Protein AF-A0A9D8X5A9-F1 (afdb_monomer_lite)

Structure (mmCIF, N/CA/C/O backbone):
data_AF-A0A9D8X5A9-F1
#
_entry.id   AF-A0A9D8X5A9-F1
#
loop_
_atom_site.grou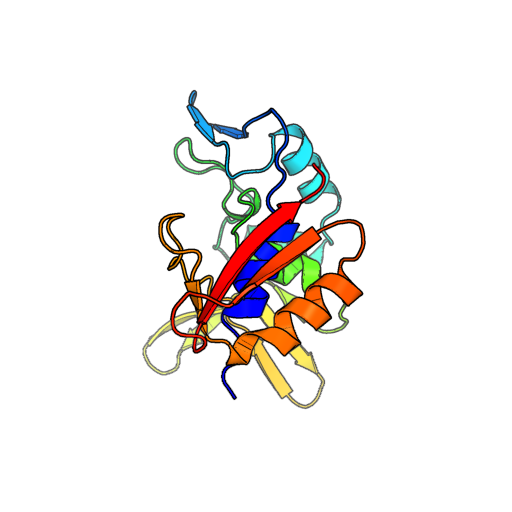p_PDB
_atom_site.id
_atom_site.type_symbol
_atom_site.label_atom_id
_atom_site.label_alt_id
_atom_site.label_comp_id
_atom_site.label_asym_id
_atom_site.label_entity_id
_atom_site.label_seq_id
_atom_site.pdbx_PDB_ins_code
_atom_site.Cartn_x
_atom_site.Cartn_y
_atom_site.Cartn_z
_atom_site.occupancy
_atom_site.B_iso_or_equiv
_atom_site.auth_seq_id
_atom_site.auth_comp_id
_atom_site.auth_asym_id
_atom_site.auth_atom_id
_atom_site.pdbx_PDB_model_num
ATOM 1 N N . MET A 1 1 ? -20.827 -2.571 -9.383 1.00 29.58 1 MET A N 1
ATOM 2 C CA . MET A 1 1 ? -20.408 -3.475 -8.294 1.00 29.58 1 MET A CA 1
ATOM 3 C C . MET A 1 1 ? -19.397 -2.694 -7.465 1.00 29.58 1 MET A C 1
ATOM 5 O O . MET A 1 1 ? -18.308 -2.435 -7.951 1.00 29.58 1 MET A O 1
ATOM 9 N N . THR A 1 2 ? -19.810 -2.175 -6.309 1.00 35.47 2 THR A N 1
ATOM 10 C CA . THR A 1 2 ? -19.051 -1.194 -5.508 1.00 35.47 2 THR A CA 1
ATOM 11 C C . THR A 1 2 ? -18.601 -1.890 -4.227 1.00 35.47 2 THR A C 1
ATOM 13 O O . THR A 1 2 ? -19.217 -1.742 -3.183 1.00 35.47 2 THR A O 1
ATOM 16 N N . LEU A 1 3 ? -17.600 -2.760 -4.372 1.00 33.41 3 LEU A N 1
ATOM 17 C CA . LEU A 1 3 ? -17.048 -3.629 -3.321 1.00 33.41 3 LEU A CA 1
ATOM 18 C C . LEU A 1 3 ? -15.695 -3.110 -2.790 1.00 33.41 3 LEU A C 1
ATOM 20 O O . LEU A 1 3 ? -15.040 -3.780 -2.001 1.00 33.41 3 LEU A O 1
ATOM 24 N N . SER A 1 4 ? -15.234 -1.950 -3.276 1.00 48.38 4 SER A N 1
ATOM 25 C CA . SER A 1 4 ? -13.823 -1.559 -3.173 1.00 48.38 4 SER A CA 1
ATOM 26 C C . SER A 1 4 ? -13.482 -0.661 -1.982 1.00 48.38 4 SER A C 1
ATOM 28 O O . SER A 1 4 ? -12.301 -0.421 -1.762 1.00 48.38 4 SER A O 1
ATOM 30 N N . LYS A 1 5 ? -14.458 -0.122 -1.236 1.00 42.09 5 LYS A N 1
ATOM 31 C CA . LYS A 1 5 ? -14.184 0.877 -0.180 1.00 42.09 5 LYS A CA 1
ATOM 32 C C . LYS A 1 5 ? -14.097 0.268 1.218 1.00 42.09 5 LYS A C 1
ATOM 34 O O . LYS A 1 5 ? -13.472 0.839 2.101 1.00 42.09 5 LYS A O 1
ATOM 39 N N . GLU A 1 6 ? -14.727 -0.877 1.424 1.00 45.38 6 GLU A N 1
ATOM 40 C CA . GLU A 1 6 ? -14.932 -1.471 2.745 1.00 45.38 6 GLU A CA 1
ATOM 41 C C . GLU A 1 6 ? -13.946 -2.609 3.014 1.00 45.38 6 GLU A C 1
ATOM 43 O O . GLU A 1 6 ? -13.499 -2.776 4.145 1.00 45.38 6 GLU A O 1
ATOM 48 N N . LEU A 1 7 ? -13.512 -3.302 1.956 1.00 46.59 7 LEU A N 1
ATOM 49 C CA . LEU A 1 7 ? -12.347 -4.184 1.994 1.00 46.59 7 LEU A CA 1
ATOM 50 C C . LEU A 1 7 ? -11.059 -3.394 2.300 1.00 46.59 7 LEU A C 1
ATOM 52 O O . LEU A 1 7 ? -10.241 -3.848 3.088 1.00 46.59 7 LEU A O 1
ATOM 56 N N . ASP A 1 8 ? -10.919 -2.184 1.745 1.00 46.44 8 ASP A N 1
ATOM 57 C CA . ASP A 1 8 ? -9.789 -1.277 2.017 1.00 46.44 8 ASP A CA 1
ATOM 58 C C . ASP A 1 8 ? -9.725 -0.874 3.503 1.00 46.44 8 ASP A C 1
ATOM 60 O O . ASP A 1 8 ? -8.655 -0.859 4.106 1.00 46.44 8 ASP A O 1
ATOM 64 N N . LEU A 1 9 ? -10.878 -0.609 4.130 1.00 46.69 9 LEU A N 1
ATOM 65 C CA . LEU A 1 9 ? -10.954 -0.257 5.551 1.00 46.69 9 LEU A CA 1
ATOM 66 C C . LEU A 1 9 ? -10.621 -1.448 6.462 1.00 46.69 9 LEU A C 1
ATOM 68 O O . LEU A 1 9 ? -9.900 -1.283 7.441 1.00 46.69 9 LEU A O 1
ATOM 72 N N . ALA A 1 10 ? -11.107 -2.642 6.125 1.00 50.06 10 ALA A N 1
ATOM 73 C CA . ALA A 1 10 ? -10.815 -3.863 6.869 1.00 50.06 10 ALA A CA 1
ATOM 74 C C . ALA A 1 10 ? -9.338 -4.265 6.788 1.00 50.06 10 ALA A C 1
ATOM 76 O O . ALA A 1 10 ? -8.745 -4.599 7.808 1.00 50.06 10 ALA A O 1
ATOM 77 N N . ILE A 1 11 ? -8.729 -4.155 5.601 1.00 51.72 11 ILE A N 1
ATOM 78 C CA . ILE A 1 11 ? -7.290 -4.376 5.411 1.00 51.72 11 ILE A CA 1
ATOM 79 C C . ILE A 1 11 ? -6.496 -3.365 6.243 1.00 51.72 11 ILE A C 1
ATOM 81 O O . ILE A 1 11 ? -5.602 -3.757 6.981 1.00 51.72 11 ILE A O 1
ATOM 85 N N . LYS A 1 12 ? -6.862 -2.077 6.212 1.00 51.19 12 LYS A N 1
ATOM 86 C CA . LYS A 1 12 ? -6.187 -1.047 7.018 1.00 51.19 12 LYS A CA 1
ATOM 87 C C . LYS A 1 12 ? -6.306 -1.283 8.517 1.00 51.19 12 LYS A C 1
ATOM 89 O O . LYS A 1 12 ? -5.338 -1.030 9.218 1.00 51.19 12 LYS A O 1
ATOM 94 N N . LEU A 1 13 ? -7.458 -1.751 8.996 1.00 51.31 13 LEU A N 1
ATOM 95 C CA . LEU A 1 13 ? -7.702 -1.979 10.422 1.00 51.31 13 LEU A CA 1
ATOM 96 C C . LEU A 1 13 ? -7.061 -3.268 10.937 1.00 51.31 13 LEU A C 1
ATOM 98 O O . LEU A 1 13 ? -6.542 -3.273 12.048 1.00 51.31 13 LEU A O 1
ATOM 102 N N . ALA A 1 14 ? -7.026 -4.319 10.115 1.00 53.50 14 ALA A N 1
ATOM 103 C CA . ALA A 1 14 ? -6.248 -5.521 10.395 1.00 53.50 14 ALA A CA 1
ATOM 104 C C . ALA A 1 14 ? -4.736 -5.270 10.343 1.00 53.50 14 ALA A C 1
ATOM 106 O O . ALA A 1 14 ? -3.972 -5.946 11.022 1.00 53.50 14 ALA A O 1
ATOM 107 N N . GLU A 1 15 ? -4.291 -4.325 9.512 1.00 53.97 15 GLU A N 1
ATOM 108 C CA . GLU A 1 15 ? -2.876 -3.996 9.396 1.00 53.97 15 GLU A CA 1
ATOM 109 C C . GLU A 1 15 ? -2.421 -2.873 10.343 1.00 53.97 15 GLU A C 1
ATOM 111 O O . GLU A 1 15 ? -1.213 -2.721 10.532 1.00 53.97 15 GLU A O 1
ATOM 116 N N . THR A 1 16 ? -3.322 -2.082 10.939 1.00 53.25 16 THR A N 1
ATOM 117 C CA . THR A 1 16 ? -2.960 -1.164 12.027 1.00 53.25 16 THR A CA 1
ATOM 118 C C . THR A 1 16 ? -2.638 -1.967 13.272 1.00 53.25 16 THR A C 1
ATOM 120 O O . THR A 1 16 ? -3.526 -2.337 14.035 1.00 53.25 16 THR A O 1
ATOM 123 N N . LYS A 1 17 ? -1.346 -2.182 13.507 1.00 52.50 17 LYS A N 1
ATOM 124 C CA . LYS A 1 17 ? -0.863 -2.571 14.827 1.00 52.50 17 LYS A CA 1
ATOM 125 C C . LYS A 1 17 ? -1.287 -1.538 15.872 1.00 52.50 17 LYS A C 1
ATOM 127 O O . LYS A 1 17 ? -1.109 -0.336 15.682 1.00 52.50 17 LYS A O 1
ATOM 132 N N . THR A 1 18 ? -1.806 -2.027 16.992 1.00 48.38 18 THR A N 1
ATOM 133 C CA . THR A 1 18 ? -2.161 -1.271 18.205 1.00 48.38 18 THR A CA 1
ATOM 134 C C . THR A 1 18 ? -1.032 -1.300 19.248 1.00 48.38 18 THR A C 1
ATOM 136 O O . THR A 1 18 ? -1.275 -1.116 20.438 1.00 48.38 18 THR A O 1
ATOM 139 N N . THR A 1 19 ? 0.214 -1.544 18.829 1.00 47.09 19 THR A N 1
ATOM 140 C CA . THR A 1 19 ? 1.371 -1.708 19.728 1.00 47.09 19 THR A CA 1
ATOM 141 C C . THR A 1 19 ? 2.134 -0.413 20.007 1.00 47.09 19 THR A C 1
ATOM 143 O O . THR A 1 19 ? 2.204 0.483 19.168 1.00 47.09 19 THR A O 1
ATOM 146 N N . GLU A 1 20 ? 2.767 -0.348 21.183 1.00 53.47 20 GLU A N 1
ATOM 147 C CA . GLU A 1 20 ? 3.665 0.734 21.601 1.00 53.47 20 GLU A CA 1
ATOM 148 C C . GLU A 1 20 ? 4.928 0.811 20.718 1.00 53.47 20 GLU A C 1
ATOM 150 O O . GLU A 1 20 ? 5.678 -0.157 20.594 1.00 53.47 20 GLU A O 1
ATOM 155 N N . GLY A 1 21 ? 5.172 1.982 20.120 1.00 63.38 21 GLY A N 1
ATOM 156 C CA . GLY A 1 21 ? 6.326 2.272 19.261 1.00 63.38 21 GLY A CA 1
ATOM 157 C C . GLY A 1 21 ? 5.941 3.145 18.062 1.00 63.38 21 GLY A C 1
ATOM 158 O O . GLY A 1 21 ? 4.797 3.135 17.622 1.00 63.38 21 GLY A O 1
ATOM 159 N N . GLU A 1 22 ? 6.878 3.933 17.532 1.00 82.50 22 GLU A N 1
ATOM 160 C CA . GLU A 1 22 ? 6.639 4.814 16.381 1.00 82.50 22 GLU A CA 1
ATOM 161 C C . GLU A 1 22 ? 7.845 4.832 15.437 1.00 82.50 22 GLU A C 1
ATOM 163 O O . GLU A 1 22 ? 8.983 4.653 15.877 1.00 82.50 22 GLU A O 1
ATOM 168 N N . TYR A 1 23 ? 7.617 5.045 14.135 1.00 90.12 23 TYR A N 1
ATOM 169 C CA . TYR A 1 23 ? 8.725 5.273 13.205 1.00 90.12 23 TYR A CA 1
ATOM 170 C C . TYR A 1 23 ? 9.412 6.586 13.578 1.00 90.12 23 TYR A C 1
ATOM 172 O O . TYR A 1 23 ? 8.758 7.630 13.621 1.00 90.12 23 TYR A O 1
ATOM 180 N N . LEU A 1 24 ? 10.723 6.565 13.795 1.00 92.56 24 LEU A N 1
ATOM 181 C CA . LEU A 1 24 ? 11.513 7.761 14.061 1.00 92.56 24 LEU A CA 1
ATOM 182 C C . LEU A 1 24 ? 12.165 8.246 12.766 1.00 92.56 24 LEU A C 1
ATOM 184 O O . LEU A 1 24 ? 13.016 7.561 12.202 1.00 92.56 24 LEU A O 1
ATOM 188 N N . ALA A 1 25 ? 11.774 9.436 12.305 1.00 91.12 25 ALA A N 1
ATOM 189 C CA . ALA A 1 25 ? 12.354 10.102 11.138 1.00 91.12 25 ALA A CA 1
ATOM 190 C C . ALA A 1 25 ? 12.520 11.601 11.408 1.00 91.12 25 ALA A C 1
ATOM 192 O O . ALA A 1 25 ? 11.605 12.262 11.900 1.00 91.12 25 ALA A O 1
ATOM 193 N N . GLY A 1 26 ? 13.692 12.161 11.092 1.00 86.94 26 GLY A N 1
ATOM 194 C CA . GLY A 1 26 ? 13.935 13.605 11.214 1.00 86.94 26 GLY A CA 1
ATOM 195 C C . GLY A 1 26 ? 13.710 14.180 12.622 1.00 86.94 26 GLY A C 1
ATOM 196 O O . GLY A 1 26 ? 13.287 15.325 12.750 1.00 86.94 26 GLY A O 1
ATOM 197 N N . GLY A 1 27 ? 13.941 13.386 13.673 1.00 84.88 27 GLY A N 1
ATOM 198 C CA . GLY A 1 27 ? 13.712 13.792 15.066 1.00 84.88 27 GLY A CA 1
ATOM 199 C C . GLY A 1 27 ? 12.240 13.810 15.495 1.00 84.88 27 GLY A C 1
ATOM 200 O O . GLY A 1 27 ? 11.935 14.299 16.580 1.00 84.88 27 GLY A O 1
ATOM 201 N N . LYS A 1 28 ? 11.330 13.287 14.664 1.00 88.75 28 LYS A N 1
ATOM 202 C CA . LYS A 1 28 ? 9.903 13.154 14.959 1.00 88.75 28 LYS A CA 1
ATOM 203 C C . LYS A 1 28 ? 9.470 11.690 14.897 1.00 88.75 28 LYS A C 1
ATOM 205 O O . LYS A 1 28 ? 9.949 10.923 14.066 1.00 88.75 28 LYS A O 1
ATOM 210 N N . GLY A 1 29 ? 8.525 11.352 15.762 1.00 86.31 29 GLY A N 1
ATOM 211 C CA . GLY A 1 29 ? 7.833 10.081 15.784 1.00 86.31 29 GLY A CA 1
ATOM 212 C C . GLY A 1 29 ? 6.534 10.042 14.976 1.00 86.31 29 GLY A C 1
ATOM 213 O O . GLY A 1 29 ? 5.803 11.038 14.892 1.00 86.31 29 GLY A O 1
ATOM 214 N N . TYR A 1 30 ? 6.273 8.898 14.341 1.00 83.75 30 TYR A N 1
ATOM 215 C CA . TYR A 1 30 ? 5.106 8.644 13.499 1.00 83.75 30 TYR A CA 1
ATOM 216 C C . TYR A 1 30 ? 4.421 7.330 13.906 1.00 83.75 30 TYR A C 1
ATOM 218 O O . TYR A 1 30 ? 4.853 6.241 13.534 1.00 83.75 30 TYR A O 1
ATOM 226 N N . ASN A 1 31 ? 3.331 7.441 14.662 1.00 77.81 31 ASN A N 1
ATOM 227 C CA . ASN A 1 31 ? 2.615 6.319 15.284 1.00 77.81 31 ASN A CA 1
ATOM 228 C C . ASN A 1 31 ? 1.670 5.534 14.350 1.00 77.81 31 ASN A C 1
ATOM 230 O O . ASN A 1 31 ? 1.139 4.504 14.743 1.00 77.81 31 ASN A O 1
ATOM 234 N N . THR A 1 32 ? 1.441 5.995 13.118 1.00 76.62 32 THR A N 1
ATOM 235 C CA . THR A 1 32 ? 0.657 5.273 12.091 1.00 76.62 32 THR A CA 1
ATOM 236 C C . THR A 1 32 ? 1.533 4.470 11.120 1.00 76.62 32 THR A C 1
ATOM 238 O O . THR A 1 32 ? 1.076 4.032 10.060 1.00 76.62 32 THR A O 1
ATOM 241 N N . TYR A 1 33 ? 2.806 4.297 11.468 1.00 84.81 33 TYR A N 1
ATOM 242 C CA . TYR A 1 33 ? 3.830 3.626 10.677 1.00 84.81 33 TYR A CA 1
ATOM 243 C C . TYR A 1 33 ? 4.417 2.466 11.482 1.00 84.81 33 TYR A C 1
ATOM 245 O O . TYR A 1 33 ? 4.359 2.463 12.711 1.00 84.81 33 TYR A O 1
ATOM 253 N N . MET A 1 34 ? 5.020 1.508 10.781 1.00 86.31 34 MET A N 1
ATOM 254 C CA . MET A 1 34 ? 5.904 0.511 11.388 1.00 86.31 34 MET A CA 1
ATOM 255 C C . MET A 1 34 ? 6.991 1.184 12.226 1.00 86.31 34 MET A C 1
ATOM 257 O O . MET A 1 34 ? 7.481 2.247 11.860 1.00 86.31 34 MET A O 1
ATOM 261 N N . THR A 1 35 ? 7.447 0.552 13.299 1.00 90.31 35 THR A N 1
ATOM 262 C CA . THR A 1 35 ? 8.715 0.940 13.935 1.00 90.31 35 THR A CA 1
ATOM 263 C C . THR A 1 35 ? 9.873 0.800 12.938 1.00 90.31 35 THR A C 1
ATOM 265 O O . THR A 1 35 ? 9.790 0.030 11.977 1.00 90.31 35 THR A O 1
ATOM 268 N N . ASN A 1 36 ? 10.996 1.492 13.165 1.00 92.88 36 ASN A N 1
ATOM 269 C CA . ASN A 1 36 ? 12.167 1.358 12.286 1.00 92.88 36 ASN A CA 1
ATOM 270 C C . ASN A 1 36 ? 12.627 -0.112 12.153 1.00 92.88 36 ASN A C 1
ATOM 272 O O . ASN A 1 36 ? 12.995 -0.540 11.066 1.00 92.88 36 ASN A O 1
ATOM 276 N N . ALA A 1 37 ? 12.554 -0.909 13.227 1.00 91.69 37 ALA A N 1
ATOM 277 C CA . ALA A 1 37 ? 12.940 -2.324 13.202 1.00 91.69 37 ALA A CA 1
ATOM 278 C C . ALA A 1 37 ? 11.985 -3.195 12.364 1.00 91.69 37 ALA A C 1
ATOM 280 O O . ALA A 1 37 ? 12.425 -4.069 11.610 1.00 91.69 37 ALA A O 1
ATOM 281 N N . GLU A 1 38 ? 10.678 -2.954 12.476 1.00 90.12 38 GLU A N 1
ATOM 282 C CA . GLU A 1 38 ? 9.668 -3.622 11.650 1.00 90.12 38 GLU A CA 1
ATOM 283 C C . GLU A 1 38 ? 9.818 -3.248 10.179 1.00 90.12 38 GLU A C 1
ATOM 285 O O . GLU A 1 38 ? 9.729 -4.122 9.320 1.00 90.12 38 GLU A O 1
ATOM 290 N N . TRP A 1 39 ? 10.103 -1.977 9.893 1.00 91.88 39 TRP A N 1
ATOM 291 C CA . TRP A 1 39 ? 10.351 -1.507 8.537 1.00 91.88 39 TRP A CA 1
ATOM 292 C C . TRP A 1 39 ? 11.558 -2.201 7.895 1.00 91.88 39 TRP A C 1
ATOM 294 O O . TRP A 1 39 ? 11.442 -2.735 6.791 1.00 91.88 39 TRP A O 1
ATOM 304 N N . GLU A 1 40 ? 12.694 -2.260 8.593 1.00 92.56 40 GLU A N 1
ATOM 305 C CA . GLU A 1 40 ? 13.881 -2.956 8.082 1.00 92.56 40 GLU A CA 1
ATOM 306 C C . GLU A 1 40 ? 13.606 -4.450 7.861 1.00 92.56 40 GLU A C 1
ATOM 308 O O . GLU A 1 40 ? 13.990 -5.015 6.836 1.00 92.56 40 GLU A O 1
ATOM 313 N N . SER A 1 41 ? 12.857 -5.081 8.770 1.00 91.56 41 SER A N 1
ATOM 314 C CA . SER A 1 41 ? 12.448 -6.484 8.627 1.00 91.56 41 SER A CA 1
ATOM 315 C C . SER A 1 41 ? 11.509 -6.693 7.437 1.00 91.56 41 SER A C 1
ATOM 317 O O . SER A 1 41 ? 11.647 -7.667 6.697 1.00 91.56 41 SER A O 1
ATOM 319 N N . PHE A 1 42 ? 10.554 -5.789 7.222 1.00 91.38 42 PHE A N 1
ATOM 320 C CA . PHE A 1 42 ? 9.652 -5.830 6.075 1.00 91.38 42 PHE A CA 1
ATOM 321 C C . PHE A 1 42 ? 10.435 -5.712 4.765 1.00 91.38 42 PHE A C 1
ATOM 323 O O . PHE A 1 42 ? 10.283 -6.554 3.880 1.00 91.38 42 PHE A O 1
ATOM 330 N N . LYS A 1 43 ? 11.327 -4.720 4.673 1.00 92.00 43 LYS A N 1
ATOM 331 C CA . LYS A 1 43 ? 12.155 -4.462 3.491 1.00 92.00 43 LYS A CA 1
ATOM 332 C C . LYS A 1 43 ? 13.088 -5.631 3.170 1.00 92.00 43 LYS A C 1
ATOM 334 O O . LYS A 1 43 ? 13.224 -5.994 2.005 1.00 92.00 43 LYS A O 1
ATOM 339 N N . ALA A 1 44 ? 13.683 -6.259 4.185 1.00 91.19 44 ALA A N 1
ATOM 340 C CA . ALA A 1 44 ? 14.544 -7.431 4.014 1.00 91.19 44 ALA A CA 1
ATOM 341 C C . ALA A 1 44 ? 13.799 -8.659 3.458 1.00 91.19 44 ALA A C 1
ATOM 343 O O . ALA A 1 44 ? 14.405 -9.498 2.796 1.00 91.19 44 ALA A O 1
ATOM 344 N N . ASN A 1 45 ? 12.489 -8.753 3.698 1.00 89.44 45 ASN A N 1
ATOM 345 C CA . ASN A 1 45 ? 11.637 -9.839 3.211 1.00 89.44 45 ASN A CA 1
ATOM 346 C C . ASN A 1 45 ? 10.962 -9.528 1.863 1.00 89.44 45 ASN A C 1
ATOM 348 O O . ASN A 1 45 ? 10.097 -10.287 1.414 1.00 89.44 45 ASN A O 1
ATOM 352 N N . MET A 1 46 ? 11.308 -8.411 1.215 1.00 91.06 46 MET A N 1
ATOM 353 C CA . MET A 1 46 ? 10.775 -8.087 -0.103 1.00 91.06 46 MET A CA 1
ATOM 354 C C . MET A 1 46 ? 11.387 -8.965 -1.196 1.00 91.06 46 MET A C 1
ATOM 356 O O . MET A 1 46 ? 12.587 -9.230 -1.208 1.00 91.06 46 MET A O 1
ATOM 360 N N . THR A 1 47 ? 10.565 -9.394 -2.156 1.00 89.69 47 THR A N 1
ATOM 361 C CA . THR A 1 47 ? 11.068 -10.073 -3.361 1.00 89.69 47 THR A CA 1
ATOM 362 C C . THR A 1 47 ? 11.980 -9.131 -4.165 1.00 89.69 47 THR A C 1
ATOM 364 O O . THR A 1 47 ? 11.666 -7.936 -4.216 1.00 89.69 47 THR A O 1
ATOM 367 N N . PRO A 1 48 ? 13.028 -9.627 -4.855 1.00 88.50 48 PRO A N 1
ATOM 368 C CA . PRO A 1 48 ? 13.912 -8.793 -5.676 1.00 88.50 48 PRO A CA 1
ATOM 369 C C . PRO A 1 48 ? 13.171 -7.911 -6.690 1.00 88.50 48 PRO A C 1
ATOM 371 O O . PRO A 1 48 ? 13.498 -6.735 -6.832 1.00 88.50 48 PRO A O 1
ATOM 374 N N . ASP A 1 49 ? 12.126 -8.445 -7.328 1.00 85.00 49 ASP A N 1
ATOM 375 C CA . ASP A 1 49 ? 11.334 -7.714 -8.324 1.00 85.00 49 ASP A CA 1
ATOM 376 C C . ASP A 1 49 ? 10.572 -6.537 -7.705 1.00 85.00 49 ASP A C 1
ATOM 378 O O . ASP A 1 49 ? 10.615 -5.425 -8.227 1.00 85.00 49 ASP A O 1
ATOM 382 N N . ALA A 1 50 ? 9.923 -6.746 -6.555 1.00 88.12 50 ALA A N 1
ATOM 383 C CA . ALA A 1 50 ? 9.266 -5.672 -5.808 1.00 88.12 50 ALA A CA 1
ATOM 384 C C . ALA A 1 50 ? 10.268 -4.628 -5.297 1.00 88.12 50 ALA A C 1
ATOM 386 O O . ALA A 1 50 ? 10.008 -3.431 -5.399 1.00 88.12 50 ALA A O 1
ATOM 387 N N . LEU A 1 51 ? 11.425 -5.066 -4.786 1.00 88.50 51 LEU A N 1
ATOM 388 C CA . LEU A 1 51 ? 12.514 -4.168 -4.395 1.00 88.50 51 LEU A CA 1
ATOM 389 C C . LEU A 1 51 ? 12.927 -3.281 -5.567 1.00 88.50 51 LEU A C 1
ATOM 391 O O . LEU A 1 51 ? 13.011 -2.068 -5.401 1.00 88.50 51 LEU A O 1
ATOM 395 N N . SER A 1 52 ? 13.139 -3.861 -6.750 1.00 84.75 52 SER A N 1
ATOM 396 C CA . SER A 1 52 ? 13.477 -3.105 -7.956 1.00 84.75 52 SER A CA 1
ATOM 397 C C . SER A 1 52 ? 12.347 -2.167 -8.379 1.00 84.75 52 SER A C 1
ATOM 399 O O . SER A 1 52 ? 12.626 -1.018 -8.699 1.00 84.75 52 SER A O 1
ATOM 401 N N . GLY A 1 53 ? 11.090 -2.614 -8.364 1.00 85.88 53 GLY A N 1
ATOM 402 C CA . GLY A 1 53 ? 9.936 -1.794 -8.746 1.00 85.88 53 GLY A CA 1
ATOM 403 C C . GLY A 1 53 ? 9.792 -0.556 -7.862 1.00 85.88 53 GLY A C 1
ATOM 404 O O . GLY A 1 53 ? 9.888 0.563 -8.350 1.00 85.88 53 GLY A O 1
ATOM 405 N N . TYR A 1 54 ? 9.680 -0.750 -6.547 1.00 87.44 54 TYR A N 1
ATOM 406 C CA . TYR A 1 54 ? 9.433 0.337 -5.589 1.00 87.44 54 TYR A CA 1
ATOM 407 C C . TYR A 1 54 ? 10.665 1.207 -5.269 1.00 87.44 54 TYR A C 1
ATOM 409 O O . TYR A 1 54 ? 10.527 2.272 -4.660 1.00 87.44 54 TYR A O 1
ATOM 417 N N . SER A 1 55 ? 11.878 0.767 -5.640 1.00 79.00 55 SER A N 1
ATOM 418 C CA . SER A 1 55 ? 13.098 1.589 -5.536 1.00 79.00 55 SER A CA 1
ATOM 419 C C . SER A 1 55 ? 13.450 2.325 -6.828 1.00 79.00 55 SER A C 1
ATOM 421 O O . SER A 1 55 ? 13.884 3.470 -6.753 1.00 79.00 55 SER A O 1
ATOM 423 N N . ALA A 1 56 ? 13.281 1.694 -7.996 1.00 63.62 56 ALA A N 1
ATOM 424 C CA . ALA A 1 56 ? 13.734 2.216 -9.287 1.00 63.62 56 ALA A CA 1
ATOM 425 C C . ALA A 1 56 ? 12.600 2.750 -10.184 1.00 63.62 56 ALA A C 1
ATOM 427 O O . ALA A 1 56 ? 12.884 3.361 -11.212 1.00 63.62 56 ALA A O 1
ATOM 428 N N . GLY A 1 57 ? 11.327 2.564 -9.814 1.00 57.19 57 GLY A N 1
ATOM 429 C CA . GLY A 1 57 ? 10.147 3.076 -10.531 1.00 57.19 57 GLY A CA 1
ATOM 430 C C . GLY A 1 57 ? 9.909 4.590 -10.408 1.00 57.19 57 GLY A C 1
ATOM 431 O O . GLY A 1 57 ? 8.905 5.098 -10.909 1.00 57.19 57 GLY A O 1
ATOM 432 N N . ASP A 1 58 ? 10.836 5.316 -9.766 1.00 54.56 58 ASP A N 1
ATOM 433 C CA . ASP A 1 58 ? 10.766 6.723 -9.333 1.00 54.56 58 ASP A CA 1
ATOM 434 C C . ASP A 1 58 ? 9.651 7.047 -8.305 1.00 54.56 58 ASP A C 1
ATOM 436 O O . ASP A 1 58 ? 9.363 8.225 -8.060 1.00 54.56 58 ASP A O 1
ATOM 440 N N . GLY A 1 59 ? 9.008 6.044 -7.694 1.00 60.34 59 GLY A N 1
ATOM 441 C CA . GLY A 1 59 ? 8.110 6.246 -6.550 1.00 60.34 59 GLY A CA 1
ATOM 442 C C . GLY A 1 59 ? 8.863 6.563 -5.250 1.00 60.34 59 GLY A C 1
ATOM 443 O O . GLY A 1 59 ? 8.346 7.283 -4.388 1.00 60.34 59 GLY A O 1
ATOM 444 N N . ASP A 1 60 ? 10.115 6.085 -5.135 1.00 72.88 60 ASP A N 1
ATOM 445 C CA . ASP A 1 60 ? 10.970 6.125 -3.931 1.00 72.88 60 ASP A CA 1
ATOM 446 C C . ASP A 1 60 ? 10.211 5.709 -2.662 1.00 72.88 60 ASP A C 1
ATOM 448 O O . ASP A 1 60 ? 10.412 6.250 -1.567 1.00 72.88 60 ASP A O 1
ATOM 452 N N . GLU A 1 61 ? 9.276 4.778 -2.798 1.00 86.06 61 GLU A N 1
ATOM 453 C CA . GLU A 1 61 ? 8.332 4.495 -1.724 1.00 86.06 61 GLU A CA 1
ATOM 454 C C . GLU A 1 61 ? 8.993 3.783 -0.537 1.00 86.06 61 GLU A C 1
ATOM 456 O O . GLU A 1 61 ? 8.449 3.778 0.573 1.00 86.06 61 GLU A O 1
ATOM 461 N N . LEU A 1 62 ? 10.192 3.239 -0.776 1.00 89.75 62 LEU A N 1
ATOM 462 C CA . LEU A 1 62 ? 11.064 2.568 0.186 1.00 89.75 62 LEU A CA 1
ATOM 463 C C . LEU A 1 62 ? 12.066 3.504 0.889 1.00 89.75 62 LEU A C 1
ATOM 465 O O . LEU A 1 62 ? 12.857 3.029 1.709 1.00 89.75 62 LEU A O 1
ATOM 469 N N . SER A 1 63 ? 12.078 4.800 0.569 1.00 89.06 63 SER A N 1
ATOM 470 C CA . SER A 1 63 ? 13.089 5.746 1.056 1.00 89.06 63 SER A CA 1
ATOM 471 C C . SER A 1 63 ? 12.486 6.820 1.958 1.00 89.06 63 SER A C 1
ATOM 473 O O . SER A 1 63 ? 11.402 7.342 1.696 1.00 89.06 63 SER A O 1
ATOM 475 N N . GLU A 1 64 ? 13.217 7.204 3.006 1.00 89.75 64 GLU A N 1
ATOM 476 C CA . GLU A 1 64 ? 12.893 8.396 3.792 1.00 89.75 64 GLU A CA 1
ATOM 477 C C . GLU A 1 64 ? 13.060 9.666 2.955 1.00 89.75 64 GLU A C 1
ATOM 479 O O . GLU A 1 64 ? 14.012 9.804 2.182 1.00 89.75 64 GLU A O 1
ATOM 484 N N . LYS A 1 65 ? 12.155 10.632 3.140 1.00 86.94 65 LYS A N 1
ATOM 485 C CA . LYS A 1 65 ? 12.188 11.908 2.412 1.00 86.94 65 LYS A CA 1
ATOM 486 C C . LYS A 1 65 ? 11.980 13.083 3.346 1.00 86.94 65 LYS A C 1
ATOM 488 O O . LYS A 1 65 ? 10.927 13.215 3.962 1.00 86.94 65 LYS A O 1
ATOM 493 N N . SER A 1 66 ? 12.967 13.974 3.416 1.00 87.25 66 SER A N 1
ATOM 494 C CA . SER A 1 66 ? 12.862 15.247 4.148 1.00 87.25 66 SER A CA 1
ATOM 495 C C . SER A 1 66 ? 12.382 15.081 5.601 1.00 87.25 66 SER A C 1
ATOM 497 O O . SER A 1 66 ? 11.504 15.812 6.057 1.00 87.25 66 SER A O 1
ATOM 499 N N . GLY A 1 67 ? 12.925 14.090 6.318 1.00 86.06 67 GLY A N 1
ATOM 500 C CA . GLY A 1 67 ? 12.541 13.793 7.705 1.00 86.06 67 GLY A CA 1
ATOM 501 C C . GLY A 1 67 ? 11.175 13.113 7.856 1.00 86.06 67 GLY A C 1
ATOM 502 O O . GLY A 1 67 ? 10.593 13.138 8.941 1.00 86.06 67 GLY A O 1
ATOM 503 N N . ARG A 1 68 ? 10.641 12.536 6.775 1.00 87.12 68 ARG A N 1
ATOM 504 C CA . ARG A 1 68 ? 9.427 11.716 6.778 1.00 87.12 68 ARG A CA 1
ATOM 505 C C . ARG A 1 68 ? 9.787 10.245 6.554 1.00 87.12 68 ARG A C 1
ATOM 507 O O . ARG A 1 68 ? 10.685 9.989 5.745 1.00 87.12 68 ARG A O 1
ATOM 514 N N . PRO A 1 69 ? 9.076 9.310 7.210 1.00 89.31 69 PRO A N 1
ATOM 515 C CA . PRO A 1 69 ? 9.262 7.883 6.988 1.00 89.31 69 PRO A CA 1
ATOM 516 C C . PRO A 1 69 ? 9.022 7.484 5.522 1.00 89.31 69 PRO A C 1
ATOM 518 O O . PRO A 1 69 ? 8.336 8.216 4.795 1.00 89.31 69 PRO A O 1
ATOM 521 N N . PRO A 1 70 ? 9.506 6.306 5.094 1.00 91.56 70 PRO A N 1
ATOM 522 C CA . PRO A 1 70 ? 9.152 5.716 3.810 1.00 91.56 70 PRO A CA 1
ATOM 523 C C . PRO A 1 70 ? 7.639 5.569 3.672 1.00 91.56 70 PRO A C 1
ATOM 525 O O . PRO A 1 70 ? 6.946 5.189 4.620 1.00 91.56 70 PRO A O 1
ATOM 528 N N . LYS A 1 71 ? 7.108 5.823 2.473 1.00 87.19 71 LYS A N 1
ATOM 529 C CA . LYS A 1 71 ? 5.665 5.717 2.215 1.00 87.19 71 LYS A CA 1
ATOM 530 C C . LYS A 1 71 ? 5.165 4.301 2.496 1.00 87.19 71 LYS A C 1
ATOM 532 O O . LYS A 1 71 ? 4.106 4.141 3.092 1.00 87.19 71 LYS A O 1
ATOM 537 N N . MET A 1 72 ? 5.932 3.277 2.124 1.00 88.94 72 MET A N 1
ATOM 538 C CA . MET A 1 72 ? 5.587 1.876 2.390 1.00 88.94 72 MET A CA 1
ATOM 539 C C . MET A 1 72 ? 5.770 1.442 3.847 1.00 88.94 72 MET A C 1
ATOM 541 O O . MET A 1 72 ? 5.290 0.370 4.194 1.00 88.94 72 MET A O 1
ATOM 545 N N . ALA A 1 73 ? 6.376 2.254 4.717 1.00 89.06 73 ALA A N 1
ATOM 546 C CA . ALA A 1 73 ? 6.363 1.989 6.157 1.00 89.06 73 ALA A CA 1
ATOM 547 C C . ALA A 1 73 ? 5.010 2.360 6.802 1.00 89.06 73 ALA A C 1
ATOM 549 O O . ALA A 1 73 ? 4.731 1.952 7.928 1.00 89.06 73 ALA A O 1
ATOM 550 N N . CYS A 1 74 ? 4.161 3.127 6.106 1.00 84.56 74 CYS A N 1
ATOM 551 C CA . CYS A 1 74 ? 2.828 3.492 6.579 1.00 84.56 74 CYS A CA 1
ATOM 552 C C . CYS A 1 74 ? 1.889 2.282 6.554 1.00 84.56 74 CYS A C 1
ATOM 554 O O . CYS A 1 74 ? 1.752 1.625 5.514 1.00 84.56 74 CYS A O 1
ATOM 556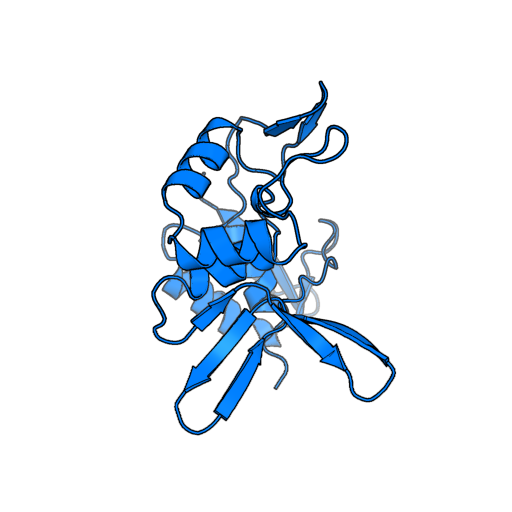 N N . TYR A 1 75 ? 1.152 2.056 7.648 1.00 76.50 75 TYR A N 1
ATOM 557 C CA . TYR A 1 75 ? 0.158 0.983 7.693 1.00 76.50 75 TYR A CA 1
ATOM 558 C C . TYR A 1 75 ? -0.989 1.188 6.681 1.00 76.50 75 TYR A C 1
ATOM 560 O O . TYR A 1 75 ? -1.602 0.241 6.204 1.00 76.50 75 TYR A O 1
ATOM 568 N N . GLY A 1 76 ? -1.249 2.434 6.280 1.00 71.94 76 GLY A N 1
ATOM 569 C CA . GLY A 1 76 ? -2.255 2.778 5.272 1.00 71.94 76 GLY A CA 1
ATOM 570 C C . GLY A 1 76 ? -1.742 2.845 3.830 1.00 71.94 76 GLY A C 1
ATOM 571 O O . GLY A 1 76 ? -2.465 3.355 2.972 1.00 71.94 76 GLY A O 1
ATOM 572 N N . SER A 1 77 ? -0.505 2.424 3.549 1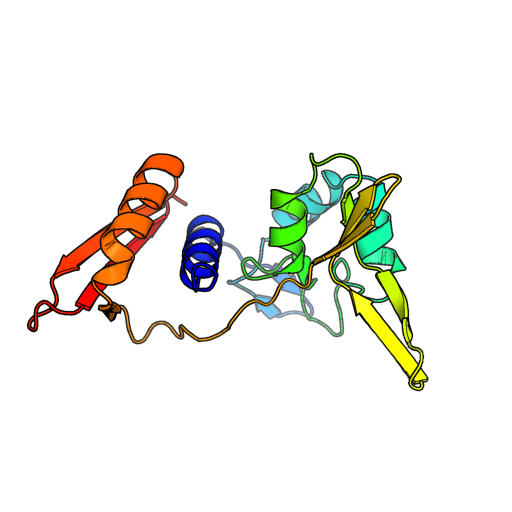.00 80.94 77 SER A N 1
ATOM 573 C CA . SER A 1 77 ? 0.090 2.549 2.213 1.00 80.94 77 SER A CA 1
ATOM 574 C C . SER A 1 77 ? -0.552 1.598 1.202 1.00 80.94 77 SER A C 1
ATOM 576 O O . SER A 1 77 ? -0.466 0.379 1.352 1.00 80.94 77 SER A O 1
ATOM 578 N N . SER A 1 78 ? -1.133 2.155 0.133 1.00 78.31 78 SER A N 1
ATOM 579 C CA . SER A 1 78 ? -1.716 1.378 -0.971 1.00 78.31 78 SER A CA 1
ATOM 580 C C . SER A 1 78 ? -0.696 0.450 -1.619 1.00 78.31 78 SER A C 1
ATOM 582 O O . SER A 1 78 ? -1.009 -0.693 -1.932 1.00 78.31 78 SER A O 1
ATOM 584 N N . SER A 1 79 ? 0.539 0.910 -1.766 1.00 84.62 79 SER A N 1
ATOM 585 C CA . SER A 1 79 ? 1.622 0.146 -2.372 1.00 84.62 79 SER A CA 1
ATOM 586 C C . SER A 1 79 ? 2.080 -1.014 -1.502 1.00 84.62 79 SER A C 1
ATOM 588 O O . SER A 1 79 ? 2.343 -2.105 -2.000 1.00 84.62 79 SER A O 1
ATOM 590 N N . ARG A 1 80 ? 2.105 -0.818 -0.178 1.00 85.25 80 ARG A N 1
ATOM 591 C CA . ARG A 1 80 ? 2.383 -1.905 0.767 1.00 85.25 80 ARG A CA 1
ATOM 592 C C . ARG A 1 80 ? 1.297 -2.976 0.706 1.00 85.25 80 ARG A C 1
ATOM 594 O O . ARG A 1 80 ? 1.616 -4.160 0.632 1.00 85.25 80 ARG A O 1
ATOM 601 N N . ILE A 1 81 ? 0.033 -2.556 0.688 1.00 80.25 81 ILE A N 1
ATOM 602 C CA . ILE A 1 81 ? -1.117 -3.456 0.541 1.00 80.25 81 ILE A CA 1
ATOM 603 C C . ILE A 1 81 ? -1.017 -4.224 -0.781 1.00 80.25 81 ILE A C 1
ATOM 605 O O . ILE A 1 81 ? -1.138 -5.449 -0.799 1.00 80.25 81 ILE A O 1
ATOM 609 N N . LEU A 1 82 ? -0.740 -3.522 -1.884 1.00 83.12 82 LEU A N 1
ATOM 610 C CA . LEU A 1 82 ? -0.586 -4.131 -3.201 1.00 83.12 82 LEU A CA 1
ATOM 611 C C . LEU A 1 82 ? 0.518 -5.190 -3.192 1.00 83.12 82 LEU A C 1
ATOM 613 O O . LEU A 1 82 ? 0.283 -6.307 -3.652 1.00 83.12 82 LEU A O 1
ATOM 617 N N . TYR A 1 83 ? 1.681 -4.876 -2.617 1.00 88.19 83 TYR A N 1
ATOM 618 C CA . TYR A 1 83 ? 2.769 -5.832 -2.432 1.00 88.19 83 TYR A CA 1
ATOM 619 C C . TYR A 1 83 ? 2.315 -7.067 -1.645 1.00 88.19 83 TYR A C 1
ATOM 621 O O . TYR A 1 83 ? 2.433 -8.184 -2.145 1.00 88.19 83 TYR A O 1
ATOM 629 N N . ASN A 1 84 ? 1.732 -6.887 -0.458 1.00 83.25 84 ASN A N 1
ATOM 630 C CA . ASN A 1 84 ? 1.303 -7.998 0.396 1.00 83.25 84 ASN A CA 1
ATOM 631 C C . ASN A 1 84 ? 0.323 -8.946 -0.312 1.00 83.25 84 ASN A C 1
ATOM 633 O O . AS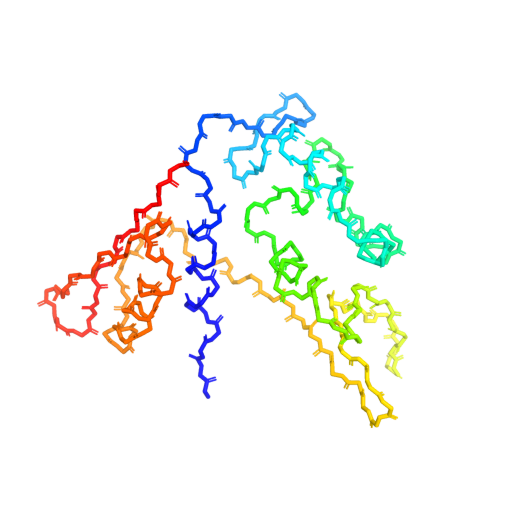N A 1 84 ? 0.460 -10.165 -0.201 1.00 83.25 84 ASN A O 1
ATOM 637 N N . LEU A 1 85 ? -0.627 -8.401 -1.076 1.00 80.94 85 LEU A N 1
ATOM 638 C CA . LEU A 1 85 ? -1.646 -9.183 -1.783 1.00 80.94 85 LEU A CA 1
ATOM 639 C C . LEU A 1 85 ? -1.121 -9.894 -3.037 1.00 80.94 85 LEU A C 1
ATOM 641 O O . LEU A 1 85 ? -1.710 -10.882 -3.473 1.00 80.94 85 LEU A O 1
ATOM 645 N N . SER A 1 86 ? -0.041 -9.393 -3.638 1.00 83.31 86 SER A N 1
ATOM 646 C CA . SER A 1 86 ? 0.429 -9.854 -4.949 1.00 83.31 86 SER A CA 1
ATOM 647 C C . SER A 1 86 ? 1.807 -10.513 -4.939 1.00 83.31 86 SER A C 1
ATOM 649 O O . SER A 1 86 ? 2.159 -11.130 -5.935 1.00 83.31 86 SER A O 1
ATOM 651 N N . ARG A 1 87 ? 2.576 -10.466 -3.840 1.00 85.56 87 ARG A N 1
ATOM 652 C CA . ARG A 1 87 ? 3.972 -10.970 -3.765 1.00 85.56 87 ARG A CA 1
ATOM 653 C C . ARG A 1 87 ? 4.172 -12.449 -4.108 1.00 85.56 87 ARG A C 1
ATOM 655 O O . ARG A 1 87 ? 5.297 -12.892 -4.302 1.00 85.56 87 ARG A O 1
ATOM 662 N N . HIS A 1 88 ? 3.094 -13.227 -4.143 1.00 83.69 88 HIS A N 1
ATOM 663 C CA . HIS A 1 88 ? 3.101 -14.641 -4.529 1.00 83.69 88 HIS A CA 1
ATOM 664 C C . HIS A 1 88 ? 2.387 -14.896 -5.865 1.00 83.69 88 HIS A C 1
ATOM 666 O O . HIS A 1 88 ? 2.202 -16.045 -6.261 1.00 83.69 88 HIS A O 1
ATOM 672 N N . LYS A 1 89 ? 1.941 -13.839 -6.551 1.00 82.50 89 LYS A N 1
ATOM 673 C CA . LYS A 1 89 ? 1.219 -13.922 -7.816 1.00 82.50 89 LYS A CA 1
ATOM 674 C C . LYS A 1 89 ? 2.209 -13.856 -8.974 1.00 82.50 89 LYS A C 1
ATOM 676 O O . LYS A 1 89 ? 2.773 -12.809 -9.265 1.00 82.50 89 LYS A O 1
ATOM 681 N N . GLU A 1 90 ? 2.379 -14.981 -9.656 1.00 84.94 90 GLU A N 1
ATOM 682 C CA . GLU A 1 90 ? 3.185 -15.057 -10.875 1.00 84.94 90 GLU A CA 1
ATOM 683 C C . GLU A 1 90 ? 2.672 -14.087 -11.957 1.00 84.94 90 GLU A C 1
ATOM 685 O O . GLU A 1 90 ? 1.460 -13.899 -12.111 1.00 84.94 90 GLU A O 1
ATOM 690 N N . GLY A 1 91 ? 3.606 -13.459 -12.680 1.00 84.25 91 GLY A N 1
ATOM 691 C CA . GLY A 1 91 ? 3.321 -12.482 -13.739 1.00 84.25 91 GLY A CA 1
ATOM 692 C C . GLY A 1 91 ? 2.885 -11.099 -13.241 1.00 84.25 91 GLY A C 1
ATOM 693 O O . GLY A 1 91 ? 2.520 -10.245 -14.052 1.00 84.25 91 GLY A O 1
ATOM 694 N N . PHE A 1 92 ? 2.881 -10.866 -11.922 1.00 87.81 92 PHE A N 1
ATOM 695 C CA . PHE A 1 92 ? 2.606 -9.551 -11.353 1.00 87.81 92 PHE A CA 1
ATOM 696 C C . PHE A 1 92 ? 3.884 -8.714 -11.256 1.00 87.81 92 PHE A C 1
ATOM 698 O O . PHE A 1 9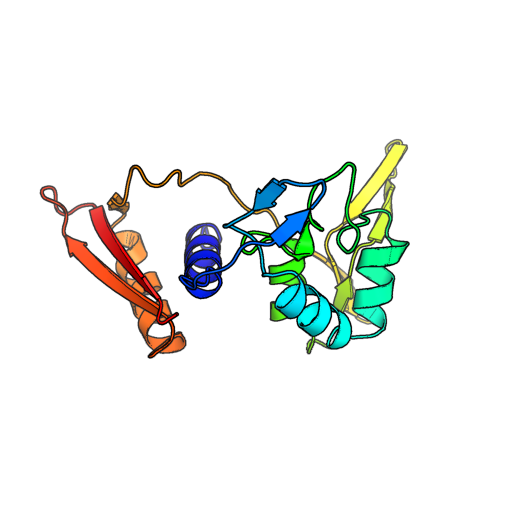2 ? 4.928 -9.187 -10.813 1.00 87.81 92 PHE A O 1
ATOM 705 N N . HIS A 1 93 ? 3.780 -7.448 -11.643 1.00 88.31 93 HIS A N 1
ATOM 706 C CA . HIS A 1 93 ? 4.870 -6.484 -11.649 1.00 88.31 93 HIS A CA 1
ATOM 707 C C . HIS A 1 93 ? 4.486 -5.226 -10.866 1.00 88.31 93 HIS A C 1
ATOM 709 O O . HIS A 1 93 ? 3.321 -4.821 -10.836 1.00 88.31 93 HIS A O 1
ATOM 715 N N . TYR A 1 94 ? 5.490 -4.587 -10.272 1.00 87.81 94 TYR A N 1
ATOM 716 C CA . TYR A 1 94 ? 5.353 -3.448 -9.363 1.00 87.81 94 TYR A CA 1
ATOM 717 C C . TYR A 1 94 ? 5.891 -2.178 -9.998 1.00 87.81 94 TYR A C 1
ATOM 719 O O . TYR A 1 94 ? 6.923 -2.260 -10.656 1.00 87.81 94 TYR A O 1
ATOM 727 N N . GLU A 1 95 ? 5.205 -1.056 -9.767 1.00 82.69 95 GLU A N 1
ATOM 728 C CA . GLU A 1 95 ? 5.554 0.304 -10.198 1.00 82.69 95 GLU A CA 1
ATOM 729 C C . GLU A 1 95 ? 6.153 0.431 -11.605 1.00 82.69 95 GLU A C 1
ATOM 731 O O . GLU A 1 95 ? 7.316 0.117 -11.861 1.00 82.69 95 GLU A O 1
ATOM 736 N N . LYS A 1 96 ? 5.384 0.989 -12.545 1.00 78.75 96 LYS A N 1
ATOM 737 C CA . LYS A 1 96 ? 5.907 1.251 -13.890 1.00 78.75 96 LYS A CA 1
ATOM 738 C C . LYS A 1 96 ? 5.530 2.616 -14.414 1.00 78.75 96 LYS A C 1
ATOM 740 O O . LYS A 1 96 ? 4.364 3.006 -14.437 1.00 78.75 96 LYS A O 1
ATOM 745 N N . LYS A 1 97 ? 6.545 3.292 -14.940 1.00 77.56 97 LYS A N 1
ATOM 746 C CA . LYS A 1 97 ? 6.400 4.481 -15.764 1.00 77.56 97 LYS A CA 1
ATOM 747 C C . LYS A 1 97 ? 6.176 4.093 -17.210 1.00 77.56 97 LYS A C 1
ATOM 749 O O . LYS A 1 97 ? 7.040 3.476 -17.832 1.00 77.56 97 LYS A O 1
ATOM 754 N N . LEU A 1 98 ? 5.024 4.467 -17.748 1.00 76.06 98 LEU A N 1
ATOM 755 C CA . LEU A 1 98 ? 4.698 4.270 -19.153 1.00 76.06 98 LEU A CA 1
ATOM 756 C C . LEU A 1 98 ? 4.522 5.618 -19.854 1.00 76.06 98 LEU A C 1
ATOM 758 O O . LEU A 1 98 ? 3.830 6.494 -19.331 1.00 76.06 98 LEU A O 1
ATOM 762 N N . PRO A 1 99 ? 5.114 5.806 -21.044 1.00 77.56 99 PRO A N 1
ATOM 763 C CA . PRO A 1 99 ? 4.837 6.983 -21.854 1.00 77.56 99 PRO A CA 1
ATOM 764 C C . PRO A 1 99 ? 3.368 6.980 -22.291 1.00 77.56 99 PRO A C 1
ATOM 766 O O . PRO A 1 99 ? 2.809 5.930 -22.615 1.00 77.56 99 PRO A O 1
ATOM 769 N N . THR A 1 100 ? 2.737 8.153 -22.316 1.00 75.62 100 THR A N 1
ATOM 770 C CA . THR A 1 100 ? 1.350 8.296 -22.782 1.00 75.62 100 THR A CA 1
ATOM 771 C C . THR A 1 100 ? 1.303 8.855 -24.204 1.00 75.62 100 THR A C 1
ATOM 773 O O . THR A 1 100 ? 2.180 9.603 -24.638 1.00 75.62 100 THR A O 1
ATOM 776 N N . THR A 1 101 ? 0.243 8.527 -24.946 1.00 72.94 101 THR A N 1
ATOM 777 C CA . THR A 1 101 ? 0.030 9.018 -26.321 1.00 72.94 101 THR A CA 1
ATOM 778 C C . THR A 1 101 ? -0.374 10.493 -26.392 1.00 72.94 101 THR A C 1
ATOM 780 O O . THR A 1 101 ? -0.321 11.089 -27.463 1.00 72.94 101 THR A O 1
ATOM 783 N N . VAL A 1 102 ? -0.762 11.092 -25.263 1.00 71.94 102 VAL A N 1
ATOM 784 C CA . VAL A 1 102 ? -1.191 12.498 -25.147 1.00 71.94 102 VAL A CA 1
ATOM 785 C C . VAL A 1 102 ? -0.105 13.410 -24.559 1.00 71.94 102 VAL A C 1
ATOM 787 O O . VAL A 1 102 ? -0.354 14.589 -24.323 1.00 71.94 102 VAL A O 1
ATOM 790 N N . GLY A 1 103 ? 1.101 12.875 -24.345 1.00 67.50 103 GLY A N 1
ATOM 791 C CA . GLY A 1 103 ? 2.210 13.564 -23.688 1.00 67.50 103 GLY A CA 1
ATOM 792 C C . GLY A 1 103 ? 2.239 13.336 -22.172 1.00 67.50 103 GLY A C 1
ATOM 793 O O . GLY A 1 103 ? 1.205 13.283 -21.504 1.00 67.50 103 GLY A O 1
ATOM 794 N N . GLY A 1 104 ? 3.451 13.202 -21.624 1.00 74.88 104 GLY A N 1
ATOM 795 C CA . GLY A 1 104 ? 3.700 12.891 -20.213 1.00 74.88 104 GLY A CA 1
ATOM 796 C C . GLY A 1 104 ? 3.940 11.402 -19.935 1.00 74.88 104 GLY A C 1
ATOM 797 O O . GLY A 1 104 ? 4.072 10.587 -20.850 1.00 74.88 104 GLY A O 1
ATOM 798 N N . THR A 1 105 ? 4.004 11.062 -18.648 1.00 75.94 105 THR A N 1
ATOM 799 C CA . THR A 1 105 ? 4.284 9.707 -18.156 1.00 75.94 105 THR A CA 1
ATOM 800 C C . THR A 1 105 ? 3.186 9.288 -17.187 1.00 75.94 105 THR A C 1
ATOM 802 O O . THR A 1 105 ? 2.894 10.012 -16.236 1.00 75.94 105 THR A O 1
ATOM 805 N N . ALA A 1 106 ? 2.571 8.133 -17.429 1.00 73.44 106 ALA A N 1
ATOM 806 C CA . ALA A 1 106 ? 1.681 7.484 -16.478 1.00 73.44 106 ALA A CA 1
ATOM 807 C C . ALA A 1 106 ? 2.520 6.674 -15.489 1.00 73.44 106 ALA A C 1
ATOM 809 O O . ALA A 1 106 ? 3.358 5.876 -15.906 1.00 73.44 106 ALA A O 1
ATOM 810 N N . ASN A 1 107 ? 2.282 6.876 -14.196 1.00 77.38 107 ASN A N 1
ATOM 811 C CA . ASN A 1 107 ? 2.862 6.063 -13.133 1.00 77.38 107 ASN A CA 1
ATOM 812 C C . ASN A 1 107 ? 1.780 5.080 -12.698 1.00 77.38 107 ASN A C 1
ATOM 814 O O . ASN A 1 107 ? 0.703 5.523 -12.310 1.00 77.38 107 ASN A O 1
ATOM 818 N N . ILE A 1 108 ? 2.043 3.788 -12.842 1.00 79.31 108 ILE A N 1
ATOM 819 C CA . ILE A 1 108 ? 1.104 2.720 -12.502 1.00 79.31 108 ILE A CA 1
ATOM 820 C C . ILE A 1 108 ? 1.623 2.010 -11.263 1.00 79.31 108 ILE A C 1
ATOM 822 O O . ILE A 1 108 ? 2.787 1.615 -11.267 1.00 79.31 108 ILE A O 1
ATOM 826 N N . ASP A 1 109 ? 0.766 1.789 -10.268 1.00 79.88 109 ASP A N 1
ATOM 827 C CA . ASP A 1 109 ? 1.152 1.128 -9.012 1.00 79.88 109 ASP A CA 1
ATOM 828 C C . ASP A 1 109 ? 1.556 -0.351 -9.209 1.00 79.88 109 ASP A C 1
ATOM 830 O O . ASP A 1 109 ? 2.503 -0.840 -8.587 1.00 79.88 109 ASP A O 1
ATOM 834 N N . GLY A 1 110 ? 0.879 -1.076 -10.106 1.00 85.19 110 GLY A N 1
ATOM 835 C CA . GLY A 1 110 ? 1.274 -2.424 -10.520 1.00 85.19 110 GLY A CA 1
ATOM 836 C C . GLY A 1 110 ? 0.499 -2.945 -11.727 1.00 85.19 110 GLY A C 1
ATOM 837 O O . GLY A 1 110 ? -0.475 -2.345 -12.178 1.00 85.19 110 GLY A O 1
ATOM 838 N N . PHE A 1 111 ? 0.929 -4.064 -12.298 1.00 84.88 111 PHE A N 1
ATOM 839 C CA . PHE A 1 111 ? 0.238 -4.669 -13.436 1.00 84.88 111 PHE A CA 1
ATOM 840 C C . PHE A 1 111 ? 0.477 -6.171 -13.527 1.00 84.88 111 PHE A C 1
ATOM 842 O O . PHE A 1 111 ? 1.541 -6.669 -13.171 1.00 84.88 111 PHE A O 1
ATOM 849 N N . LEU A 1 112 ? -0.515 -6.888 -14.047 1.00 85.44 112 LEU A N 1
ATOM 850 C CA . LEU A 1 112 ? -0.372 -8.274 -14.471 1.00 85.44 112 LEU A CA 1
ATOM 851 C C . LEU A 1 112 ? -0.045 -8.296 -15.965 1.00 85.44 112 LEU A C 1
ATOM 853 O O . LEU A 1 112 ? -0.711 -7.612 -16.748 1.00 85.44 112 LEU A O 1
ATOM 857 N N . SER A 1 113 ? 0.948 -9.087 -16.350 1.00 81.19 113 SER A N 1
ATOM 858 C CA . SER A 1 113 ? 1.251 -9.384 -17.748 1.00 81.19 113 SER A CA 1
ATOM 859 C C . SER A 1 113 ? 1.150 -10.886 -17.970 1.00 81.19 113 SER A C 1
ATOM 861 O O . SER A 1 113 ? 1.779 -11.658 -17.251 1.00 81.19 113 SER A O 1
ATOM 863 N N . ASP A 1 114 ? 0.384 -11.292 -18.976 1.00 79.94 114 ASP A N 1
ATOM 864 C CA . ASP A 1 114 ? 0.445 -12.633 -19.565 1.00 79.94 114 ASP A CA 1
ATOM 865 C C . ASP A 1 114 ? 0.729 -12.512 -21.079 1.00 79.94 114 ASP A C 1
ATOM 867 O O . ASP A 1 114 ? 0.985 -11.407 -21.568 1.00 79.94 114 ASP A O 1
ATOM 871 N N . GLU A 1 115 ? 0.768 -13.629 -21.813 1.00 77.56 115 GLU A N 1
ATOM 872 C CA . GLU A 1 115 ? 1.088 -13.634 -23.253 1.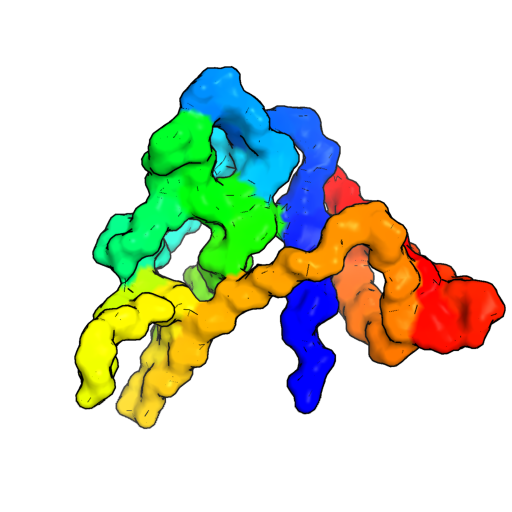00 77.56 115 GLU A CA 1
ATOM 873 C C . GLU A 1 115 ? 0.084 -12.826 -24.099 1.00 77.56 115 GLU A C 1
ATOM 875 O O . GLU A 1 115 ? 0.449 -12.315 -25.159 1.00 77.56 115 GLU A O 1
ATOM 880 N N . ASP A 1 116 ? -1.149 -12.650 -23.614 1.00 78.81 116 ASP A N 1
ATOM 881 C CA . ASP A 1 116 ? -2.265 -12.115 -24.396 1.00 78.81 116 ASP A CA 1
ATOM 882 C C . ASP A 1 116 ? -2.727 -10.722 -23.938 1.00 78.81 116 ASP A C 1
ATOM 884 O O . ASP A 1 116 ? -3.444 -10.030 -24.672 1.00 78.81 116 ASP A O 1
ATOM 888 N N . ARG A 1 117 ? -2.369 -10.280 -22.723 1.00 78.69 117 ARG A N 1
ATOM 889 C CA . ARG A 1 117 ? -2.873 -9.015 -22.163 1.00 78.69 117 ARG A CA 1
ATOM 890 C C . ARG A 1 117 ? -2.013 -8.413 -21.052 1.00 78.69 117 ARG A C 1
ATOM 892 O O . ARG A 1 117 ? -1.350 -9.085 -20.267 1.00 78.69 117 ARG A O 1
ATOM 899 N N . TYR A 1 118 ? -2.177 -7.098 -20.925 1.00 78.06 118 TYR A N 1
ATOM 900 C CA . TYR A 1 118 ? -1.770 -6.315 -19.764 1.00 78.06 118 TYR A CA 1
ATOM 901 C C . TYR A 1 118 ? -3.004 -5.893 -18.964 1.00 78.06 118 TYR A C 1
ATOM 903 O O . TYR A 1 118 ? -3.938 -5.307 -19.517 1.00 78.06 118 TYR A O 1
ATOM 911 N N . VAL A 1 119 ? -3.001 -6.152 -17.657 1.00 80.19 119 VAL A N 1
ATOM 912 C CA . VAL A 1 119 ? -4.014 -5.651 -16.719 1.00 80.19 119 VAL A CA 1
ATOM 913 C C . VAL A 1 119 ? -3.337 -4.702 -15.742 1.00 80.19 119 VAL A C 1
ATOM 915 O O . VAL A 1 119 ? -2.605 -5.133 -14.856 1.00 80.19 119 VAL A O 1
ATOM 918 N N . PHE A 1 120 ? -3.581 -3.405 -15.904 1.00 80.12 120 PHE A N 1
ATOM 919 C CA . PHE A 1 120 ? -3.036 -2.371 -15.026 1.00 80.12 120 PHE A CA 1
ATOM 920 C C . PHE A 1 120 ? -3.880 -2.233 -13.757 1.00 80.12 120 PHE A C 1
ATOM 922 O O . PHE A 1 120 ? -5.111 -2.216 -13.818 1.00 80.12 120 PHE A O 1
ATOM 929 N N . VAL A 1 121 ? -3.212 -2.124 -12.614 1.00 73.56 121 VAL A N 1
ATOM 930 C CA . VAL A 1 121 ? -3.813 -1.993 -11.288 1.00 73.56 121 VAL A CA 1
ATOM 931 C C . VAL A 1 121 ? -3.319 -0.694 -10.666 1.00 73.56 121 VAL A C 1
ATOM 933 O O . VAL A 1 121 ? -2.125 -0.503 -10.467 1.00 73.56 121 VAL A O 1
ATOM 936 N N . GLU A 1 122 ? -4.261 0.185 -10.344 1.00 75.69 122 GLU A N 1
ATOM 937 C CA . GLU A 1 122 ? -4.013 1.414 -9.597 1.00 75.69 122 GLU A CA 1
ATOM 938 C C . GLU A 1 122 ? -4.658 1.271 -8.216 1.00 75.69 122 GLU A C 1
ATOM 940 O O . GLU A 1 122 ? -5.885 1.173 -8.091 1.00 75.69 122 GLU A O 1
ATOM 945 N N . ALA A 1 123 ? -3.838 1.236 -7.174 1.00 69.44 123 ALA A N 1
ATOM 946 C CA . ALA A 1 123 ? -4.273 1.062 -5.803 1.00 69.44 123 ALA A CA 1
ATOM 947 C C . ALA A 1 123 ? -4.545 2.437 -5.175 1.00 69.44 123 ALA A C 1
ATOM 949 O O . ALA A 1 123 ? -3.646 3.168 -4.760 1.00 69.44 123 ALA A O 1
ATOM 950 N N . LYS A 1 124 ? -5.824 2.802 -5.061 1.00 65.06 124 LYS A N 1
ATOM 951 C CA . LYS A 1 124 ? -6.243 4.036 -4.383 1.00 65.06 124 LYS A CA 1
ATOM 952 C C . LYS A 1 124 ? -6.692 3.753 -2.952 1.00 65.06 124 LYS A C 1
ATOM 954 O O . LYS A 1 124 ? -7.717 3.117 -2.738 1.00 65.06 124 LYS A O 1
ATOM 959 N N . CYS A 1 125 ? -5.981 4.326 -1.984 1.00 56.56 125 CYS A N 1
ATOM 960 C CA . CYS A 1 125 ? -6.448 4.441 -0.606 1.00 56.56 125 CYS A CA 1
ATOM 961 C C . CYS A 1 125 ? -7.404 5.635 -0.492 1.00 56.56 125 CYS A C 1
ATOM 963 O O . CYS A 1 125 ? -6.973 6.782 -0.596 1.00 56.56 125 CYS A O 1
ATOM 965 N N . HIS A 1 126 ? -8.694 5.402 -0.254 1.00 46.81 126 HIS A N 1
ATOM 966 C CA . HIS A 1 126 ? -9.620 6.498 0.047 1.00 46.81 126 HIS A CA 1
ATOM 967 C C . HIS A 1 126 ? -9.490 6.899 1.531 1.00 46.81 126 HIS A C 1
ATOM 969 O O . HIS A 1 126 ? -10.075 6.264 2.406 1.00 46.81 126 HIS A O 1
ATOM 975 N N . GLU A 1 127 ? -8.734 7.963 1.830 1.00 36.78 127 GLU A N 1
ATOM 976 C CA . GLU A 1 127 ? -8.736 8.652 3.137 1.00 36.78 127 GLU A CA 1
ATOM 977 C C . GLU A 1 127 ? -10.101 9.325 3.391 1.00 36.78 127 GLU A C 1
ATOM 979 O O . GLU A 1 127 ? -10.263 10.520 3.151 1.00 36.78 127 GLU A O 1
ATOM 984 N N . ILE A 1 128 ? -11.129 8.587 3.829 1.00 36.62 128 ILE A N 1
ATOM 985 C CA . ILE A 1 128 ? -12.434 9.210 4.164 1.00 36.62 128 ILE A CA 1
ATOM 986 C C . ILE A 1 128 ? -12.896 8.935 5.600 1.00 36.62 128 ILE A C 1
ATOM 988 O O . ILE A 1 128 ? -13.817 9.586 6.085 1.00 36.62 128 ILE A O 1
ATOM 992 N N . TYR A 1 129 ? -12.216 8.090 6.366 1.00 40.84 129 TYR A N 1
ATOM 993 C CA . TYR A 1 129 ? -12.653 7.791 7.730 1.00 40.84 129 TYR A CA 1
ATOM 994 C C . TYR A 1 129 ? -11.670 8.349 8.751 1.00 40.84 129 TYR A C 1
ATOM 996 O O . TYR A 1 129 ? -10.966 7.625 9.444 1.00 40.84 129 TYR A O 1
ATOM 1004 N N . SER A 1 130 ? -11.663 9.682 8.880 1.00 37.03 130 SER A N 1
ATOM 1005 C CA . SER A 1 130 ? -11.366 10.272 10.189 1.00 37.03 130 SER A CA 1
ATOM 1006 C C . SER A 1 130 ? -12.258 9.563 11.214 1.00 37.03 130 SER A C 1
ATOM 1008 O O . SER A 1 130 ? -13.439 9.364 10.921 1.00 37.03 130 SER A O 1
ATOM 1010 N N . ALA A 1 131 ? -11.706 9.180 12.364 1.00 41.00 131 ALA A N 1
ATOM 1011 C CA . ALA A 1 131 ? -12.299 8.361 13.432 1.00 41.00 131 ALA A CA 1
ATOM 1012 C C . ALA A 1 131 ? -13.587 8.919 14.097 1.00 41.00 131 ALA A C 1
ATOM 1014 O O . ALA A 1 131 ? -13.823 8.724 15.284 1.00 41.00 131 ALA A O 1
ATOM 1015 N N . LYS A 1 132 ? -14.410 9.683 13.371 1.00 41.44 132 LYS A N 1
ATOM 1016 C CA . LYS A 1 132 ? -15.573 10.414 13.875 1.00 41.44 132 LYS A CA 1
ATOM 1017 C C . LYS A 1 132 ? -16.918 9.787 13.516 1.00 41.44 132 LYS A C 1
ATOM 1019 O O . LYS A 1 132 ? -17.908 10.208 14.100 1.00 41.44 132 LYS A O 1
ATOM 1024 N N . ASN A 1 133 ? -16.991 8.828 12.589 1.00 50.00 133 ASN A N 1
ATOM 1025 C CA . ASN A 1 133 ? -18.259 8.173 12.258 1.00 50.00 133 ASN A CA 1
ATOM 1026 C C . ASN A 1 133 ? -18.084 6.673 12.018 1.00 50.00 133 ASN A C 1
ATOM 1028 O O . ASN A 1 133 ? -17.639 6.249 10.956 1.00 50.00 133 ASN A O 1
ATOM 1032 N N . ASN A 1 134 ? -18.515 5.896 13.008 1.00 63.47 134 ASN A N 1
ATOM 1033 C CA . ASN A 1 134 ? -18.536 4.435 12.995 1.00 63.47 134 ASN A CA 1
ATOM 1034 C C . ASN A 1 134 ? -19.841 3.871 12.400 1.00 63.47 134 ASN A C 1
ATOM 1036 O O . ASN A 1 134 ? -20.059 2.669 12.444 1.00 63.47 134 ASN A O 1
ATOM 1040 N N . SER A 1 135 ? -20.728 4.721 11.867 1.00 74.06 135 SER A N 1
ATOM 1041 C CA . SER A 1 135 ? -22.027 4.298 11.336 1.00 74.06 135 SER A CA 1
ATOM 1042 C C . SER A 1 135 ? -21.959 4.066 9.824 1.00 74.06 135 SER A C 1
ATOM 1044 O O . SER A 1 135 ? -21.722 5.000 9.054 1.00 74.06 135 SER A O 1
ATOM 1046 N N . VAL A 1 136 ? -22.177 2.828 9.389 1.00 69.19 136 VAL A N 1
ATOM 1047 C CA . VAL A 1 136 ? -22.082 2.375 7.988 1.00 69.19 136 VAL A CA 1
ATOM 1048 C C . VAL A 1 136 ? -23.389 1.732 7.538 1.00 69.19 136 VAL A C 1
ATOM 1050 O O . VAL A 1 136 ? -24.186 1.295 8.354 1.00 69.19 136 VAL A O 1
ATOM 1053 N N . SER A 1 137 ? -23.675 1.675 6.238 1.00 76.38 137 SER A N 1
ATOM 1054 C CA . SER A 1 137 ? -24.938 1.087 5.754 1.00 76.38 137 SER A CA 1
ATOM 1055 C C . SER A 1 137 ? -25.083 -0.389 6.153 1.00 76.38 137 SER A C 1
ATOM 1057 O O . SER A 1 137 ? -24.136 -1.168 6.055 1.00 76.38 137 SER A O 1
ATOM 1059 N N . LYS A 1 138 ? -26.302 -0.821 6.500 1.00 80.00 138 LYS A N 1
ATOM 1060 C CA . LYS A 1 138 ? -26.596 -2.235 6.791 1.00 80.00 138 LYS A CA 1
ATOM 1061 C C . LYS A 1 138 ? -26.317 -3.174 5.609 1.00 80.00 138 LYS A C 1
ATOM 1063 O O . LYS A 1 138 ? -26.107 -4.365 5.797 1.00 80.00 138 LYS A O 1
ATOM 1068 N N . SER A 1 139 ? -26.222 -2.651 4.386 1.00 74.88 139 SER A N 1
ATOM 1069 C CA . SER A 1 139 ? -25.791 -3.432 3.216 1.00 74.88 139 SER A CA 1
ATOM 1070 C C . SER A 1 139 ? -24.397 -4.061 3.362 1.00 74.88 139 SER A C 1
ATOM 1072 O O . SER A 1 139 ? -24.096 -5.010 2.642 1.00 74.88 139 SER A O 1
ATOM 1074 N N . TYR A 1 140 ? -23.564 -3.556 4.276 1.00 63.50 140 TYR A N 1
ATOM 1075 C CA . TYR A 1 140 ? -22.213 -4.061 4.527 1.00 63.50 140 TYR A CA 1
ATOM 1076 C C . TYR A 1 140 ? -22.143 -5.208 5.539 1.00 63.50 140 TYR A C 1
ATOM 1078 O O . TYR A 1 140 ? -21.086 -5.812 5.684 1.00 63.50 140 TYR A O 1
ATOM 1086 N N . GLU A 1 141 ? -23.255 -5.572 6.185 1.00 79.25 141 GLU A N 1
ATOM 1087 C CA . GLU A 1 141 ? -23.309 -6.627 7.212 1.00 79.25 141 GLU A CA 1
ATOM 1088 C C . GLU A 1 141 ? -22.681 -7.947 6.738 1.00 79.25 141 GLU A C 1
ATOM 1090 O O . GLU A 1 141 ? -21.847 -8.538 7.417 1.00 79.25 141 GLU A O 1
ATOM 1095 N N . LYS A 1 142 ? -23.025 -8.387 5.519 1.00 71.88 142 LYS A N 1
ATOM 1096 C CA . LYS A 1 142 ? -22.481 -9.625 4.938 1.00 71.88 142 LYS A CA 1
ATOM 1097 C C . LYS A 1 142 ? -20.971 -9.564 4.720 1.00 71.88 142 LYS A C 1
ATOM 1099 O O . LYS A 1 142 ? -20.303 -10.580 4.859 1.00 71.88 142 LYS A O 1
ATOM 1104 N N . LEU A 1 143 ? -20.454 -8.394 4.355 1.00 60.72 143 LEU A N 1
ATOM 1105 C CA . LEU A 1 143 ? -19.031 -8.208 4.107 1.00 60.72 143 LEU A CA 1
ATOM 1106 C C . LEU A 1 143 ? -18.240 -8.266 5.414 1.00 60.72 143 LEU A C 1
ATOM 1108 O O . LEU A 1 143 ? -17.228 -8.949 5.475 1.00 60.72 143 LEU A O 1
ATOM 1112 N N . TYR A 1 144 ? -18.710 -7.593 6.459 1.00 69.62 144 TYR A N 1
ATOM 1113 C CA . TYR A 1 144 ? -18.044 -7.625 7.760 1.00 69.62 144 TYR A CA 1
ATOM 1114 C C . TYR A 1 144 ? -18.109 -9.001 8.423 1.00 69.62 144 TYR A C 1
ATOM 1116 O O . TYR A 1 144 ? -17.115 -9.429 8.996 1.00 69.62 144 TYR A O 1
ATOM 1124 N N . ASN A 1 145 ? -19.216 -9.736 8.266 1.00 76.25 145 ASN A N 1
ATOM 1125 C CA . ASN A 1 145 ? -19.268 -11.141 8.678 1.00 76.25 145 ASN A CA 1
ATOM 1126 C C . ASN A 1 145 ? -18.213 -11.976 7.940 1.00 76.25 145 ASN A C 1
ATOM 1128 O O . ASN A 1 145 ? -17.462 -12.707 8.574 1.00 76.25 145 ASN A O 1
ATOM 1132 N N . PHE A 1 146 ? -18.094 -11.808 6.619 1.00 69.56 146 PHE A N 1
ATOM 1133 C CA . PHE A 1 146 ? -17.057 -12.483 5.839 1.00 69.56 146 PHE A CA 1
ATOM 1134 C C . PHE A 1 146 ? -15.643 -12.117 6.315 1.00 69.56 146 PHE A C 1
ATOM 1136 O O . PHE A 1 146 ? -14.796 -12.994 6.441 1.00 69.56 146 PHE A O 1
ATOM 1143 N N . ILE A 1 147 ? -15.376 -10.844 6.620 1.00 61.22 147 ILE A N 1
ATOM 1144 C CA . ILE A 1 147 ? -14.075 -10.415 7.151 1.00 61.22 147 ILE A CA 1
ATOM 1145 C C . ILE A 1 147 ? -13.792 -11.076 8.506 1.00 61.22 147 ILE A C 1
ATOM 1147 O O . ILE A 1 147 ? -12.713 -11.638 8.662 1.00 61.22 147 ILE A O 1
ATOM 1151 N N . ASN A 1 148 ? -14.747 -11.075 9.443 1.00 73.81 148 ASN A N 1
ATOM 1152 C CA . ASN A 1 148 ? -14.600 -11.762 10.733 1.00 73.81 148 ASN A CA 1
ATOM 1153 C C . ASN A 1 148 ? -14.294 -13.255 10.557 1.00 73.81 148 ASN A C 1
ATOM 1155 O O . ASN A 1 148 ? -13.478 -13.813 11.283 1.00 73.81 148 ASN A O 1
ATOM 1159 N N . GLU A 1 149 ? -14.923 -13.905 9.578 1.00 74.75 149 GLU A N 1
ATOM 1160 C CA . GLU A 1 149 ? -14.666 -15.312 9.265 1.00 74.75 149 GLU A CA 1
ATOM 1161 C C . GLU A 1 149 ? -13.260 -15.534 8.688 1.00 74.75 149 GLU A C 1
ATOM 1163 O O . GLU A 1 149 ? -12.590 -16.495 9.063 1.00 74.75 149 GLU A O 1
ATOM 1168 N N . GLN A 1 150 ? -12.798 -14.665 7.782 1.00 63.19 150 GLN A N 1
ATOM 1169 C CA . GLN A 1 150 ? -11.485 -14.806 7.137 1.00 63.19 150 GLN A CA 1
ATOM 1170 C C . GLN A 1 150 ? -10.318 -14.358 8.023 1.00 63.19 150 GLN A C 1
ATOM 1172 O O . GLN A 1 150 ? -9.194 -14.817 7.830 1.00 63.19 150 GLN A O 1
ATOM 1177 N N . MET A 1 151 ? -10.569 -13.453 8.967 1.00 57.44 151 MET A N 1
ATOM 1178 C CA . MET A 1 151 ? -9.558 -12.840 9.835 1.00 57.44 151 MET A CA 1
ATOM 1179 C C . MET A 1 151 ? -9.733 -13.243 11.302 1.00 57.44 151 MET A C 1
ATOM 1181 O O . MET A 1 151 ? -9.308 -12.521 12.206 1.00 57.44 151 MET A O 1
ATOM 1185 N N . ALA A 1 152 ? -10.360 -14.399 11.535 1.00 67.38 152 ALA A N 1
ATOM 1186 C CA . ALA A 1 152 ? -10.647 -14.917 12.863 1.00 67.38 152 ALA A CA 1
ATOM 1187 C C . ALA A 1 152 ? -9.371 -14.989 13.723 1.00 67.38 152 ALA A C 1
ATOM 1189 O O . ALA A 1 152 ? -8.413 -15.681 13.378 1.00 67.38 152 ALA A O 1
ATOM 1190 N N . GLY A 1 153 ? -9.374 -14.274 14.852 1.00 63.69 153 GLY A N 1
ATOM 1191 C CA . GLY A 1 153 ? -8.235 -14.189 15.777 1.00 63.69 153 GLY A CA 1
ATOM 1192 C C . GLY A 1 153 ? -7.167 -13.153 15.408 1.00 63.69 153 GLY A C 1
ATOM 1193 O O . GLY A 1 153 ? -6.120 -13.119 16.039 1.00 63.69 153 GLY A O 1
ATOM 1194 N N . SER A 1 154 ? -7.391 -12.331 14.381 1.00 51.50 154 SER A N 1
ATOM 1195 C CA . SER A 1 154 ? -6.533 -11.180 14.047 1.00 51.50 154 SER A CA 1
ATOM 1196 C C . SER A 1 154 ? -7.315 -9.868 14.003 1.00 51.50 154 SER A C 1
ATOM 1198 O O . SER A 1 154 ? -6.776 -8.815 14.330 1.00 51.50 154 SER A O 1
ATOM 1200 N N . LEU A 1 155 ? -8.593 -9.925 13.624 1.00 57.03 155 LEU A N 1
ATOM 1201 C CA . LEU A 1 155 ? -9.500 -8.784 13.624 1.00 57.03 155 LEU A CA 1
ATOM 1202 C C . LEU A 1 155 ? -10.906 -9.253 14.010 1.00 57.03 155 LEU A C 1
ATOM 1204 O O . LEU A 1 155 ? -11.447 -10.163 13.384 1.00 57.03 155 LEU A O 1
ATOM 1208 N N . ASP A 1 156 ? -11.500 -8.598 15.003 1.00 74.56 156 ASP A N 1
ATOM 1209 C CA . ASP A 1 156 ? -12.911 -8.724 15.356 1.00 74.56 156 ASP A CA 1
ATOM 1210 C C . ASP A 1 156 ? -13.648 -7.414 15.065 1.00 74.56 156 ASP A C 1
ATOM 1212 O O . ASP A 1 156 ? -13.263 -6.324 15.498 1.00 74.56 156 ASP A O 1
ATOM 1216 N N . ILE A 1 157 ? -14.723 -7.524 14.295 1.00 75.31 157 ILE A N 1
ATOM 1217 C CA . ILE A 1 157 ? -15.578 -6.418 13.890 1.00 75.31 157 ILE A CA 1
ATOM 1218 C C . ILE A 1 157 ? -16.936 -6.600 14.558 1.00 75.31 157 ILE A C 1
ATOM 1220 O O . ILE A 1 157 ? -17.760 -7.417 14.137 1.00 75.31 157 ILE A O 1
ATOM 1224 N N . SER A 1 158 ? -17.199 -5.783 15.573 1.00 82.06 158 SER A N 1
ATOM 1225 C CA . SER A 1 158 ? -18.492 -5.722 16.245 1.00 82.06 158 SER A CA 1
ATOM 1226 C C . SER A 1 158 ? -19.436 -4.825 15.461 1.00 82.06 158 SER A C 1
ATOM 1228 O O . SER A 1 158 ? -19.138 -3.661 15.197 1.00 82.06 158 SER A O 1
ATOM 1230 N N . MET A 1 159 ? -20.601 -5.360 15.108 1.00 86.94 159 MET A N 1
ATOM 1231 C CA . MET A 1 159 ? -21.644 -4.635 14.390 1.00 86.94 159 MET A CA 1
ATOM 1232 C C . MET A 1 159 ? -22.907 -4.565 15.234 1.00 86.94 159 MET A C 1
ATOM 1234 O O . MET A 1 159 ? -23.503 -5.589 15.570 1.00 86.94 159 MET A O 1
ATOM 1238 N N . LYS A 1 160 ? -23.365 -3.351 15.536 1.00 88.50 160 LYS A N 1
ATOM 1239 C CA . LYS A 1 160 ? -24.633 -3.124 16.236 1.00 88.50 160 LYS A CA 1
ATOM 1240 C C . LYS A 1 160 ? -25.593 -2.377 15.320 1.00 88.50 160 LYS A C 1
ATOM 1242 O O . LYS A 1 160 ? -25.193 -1.392 14.709 1.00 88.50 160 LYS A O 1
ATOM 1247 N N . PRO A 1 161 ? -26.867 -2.784 15.210 1.00 87.38 161 PRO A N 1
ATOM 1248 C CA . PRO A 1 161 ? -27.852 -1.989 14.492 1.00 87.38 161 PRO A CA 1
ATOM 1249 C C . PRO A 1 161 ? -27.939 -0.584 15.092 1.00 87.38 161 PRO A C 1
ATOM 1251 O O . PRO A 1 161 ? -28.143 -0.436 16.298 1.00 87.38 161 PRO A O 1
ATOM 1254 N N . SER A 1 162 ? -27.821 0.444 14.254 1.00 84.25 162 SER A N 1
ATOM 1255 C CA . SER A 1 162 ? -28.015 1.817 14.709 1.00 84.25 162 SER A CA 1
ATOM 1256 C C . SER A 1 162 ? -29.486 2.065 15.061 1.00 84.25 162 SER A C 1
ATOM 1258 O O . SER A 1 162 ? -30.384 1.320 14.650 1.00 84.25 162 SER A O 1
ATOM 1260 N N . LYS A 1 163 ? -29.775 3.164 15.772 1.00 82.75 163 LYS A N 1
ATOM 1261 C CA . LYS A 1 163 ? -31.141 3.503 16.228 1.00 82.75 163 LYS A CA 1
ATOM 1262 C C . LYS A 1 163 ? -32.198 3.520 15.115 1.00 82.75 163 LYS A C 1
ATOM 1264 O O . LYS A 1 163 ? -33.370 3.301 15.398 1.00 82.75 163 LYS A O 1
ATOM 1269 N N . CYS A 1 164 ? -31.815 3.804 13.869 1.00 79.94 164 CYS A N 1
ATOM 1270 C CA . CYS A 1 164 ? -32.746 3.855 12.738 1.00 79.94 164 CYS A CA 1
ATOM 1271 C C . CYS A 1 164 ? -32.779 2.567 11.895 1.00 79.94 164 CYS A C 1
ATOM 1273 O O . CYS A 1 164 ? -33.507 2.517 10.904 1.00 79.94 164 CYS A O 1
ATOM 1275 N N . GLY A 1 165 ? -31.986 1.545 12.244 1.00 77.75 165 GLY A N 1
ATOM 1276 C CA . GLY A 1 165 ? -31.990 0.209 11.633 1.00 77.75 165 GLY A CA 1
ATOM 1277 C C . GLY A 1 165 ? -31.477 0.117 10.189 1.00 77.75 165 GLY A C 1
ATOM 1278 O O . GLY A 1 165 ? -31.339 -0.986 9.662 1.00 77.75 165 GLY A O 1
ATOM 1279 N N . ARG A 1 166 ? -31.189 1.253 9.539 1.00 80.19 166 ARG A N 1
ATOM 1280 C CA . ARG A 1 166 ? -30.624 1.323 8.175 1.00 80.19 166 ARG A CA 1
ATOM 1281 C C . ARG A 1 166 ? -29.100 1.264 8.155 1.00 80.19 166 ARG A C 1
ATOM 1283 O O . ARG A 1 166 ? -28.518 0.993 7.107 1.00 80.19 166 ARG A O 1
ATOM 1290 N N . TYR A 1 167 ? -28.477 1.530 9.297 1.00 82.06 167 TYR A N 1
ATOM 1291 C CA . TYR A 1 167 ? -27.033 1.557 9.460 1.00 82.06 167 TYR A CA 1
ATOM 1292 C C . TYR A 1 167 ? -26.615 0.601 10.579 1.00 82.06 167 TYR A C 1
ATOM 1294 O O . TYR A 1 167 ? -27.440 0.165 11.386 1.00 82.06 167 TYR A O 1
ATOM 1302 N N . LEU A 1 168 ? -25.333 0.282 10.596 1.00 81.00 168 LEU A N 1
ATOM 1303 C CA . LEU A 1 168 ? -24.629 -0.467 11.615 1.00 81.00 168 LEU A CA 1
ATOM 1304 C C . LEU A 1 168 ? -23.611 0.473 12.239 1.00 81.00 168 LEU A C 1
ATOM 1306 O O . LEU A 1 168 ? -22.869 1.126 11.514 1.00 81.00 168 LEU A O 1
ATOM 1310 N N . ASP A 1 169 ? -23.575 0.526 13.557 1.00 82.00 169 ASP A N 1
ATOM 1311 C CA . ASP A 1 169 ? -22.469 1.109 14.293 1.00 82.00 169 ASP A CA 1
ATOM 1312 C C . ASP A 1 169 ? -21.398 0.020 14.432 1.00 82.00 169 ASP A C 1
ATOM 1314 O O . ASP A 1 169 ? -21.676 -1.066 14.950 1.00 82.00 169 ASP A O 1
ATOM 1318 N N . VAL A 1 170 ? -20.214 0.286 13.883 1.00 72.94 170 VAL A N 1
ATOM 1319 C CA . VAL A 1 170 ? -19.138 -0.691 13.701 1.00 72.94 170 VAL A CA 1
ATOM 1320 C C . VAL A 1 170 ? -17.929 -0.313 14.539 1.00 72.94 170 VAL A C 1
ATOM 1322 O O . VAL A 1 170 ? -17.379 0.780 14.411 1.00 72.94 170 VAL A O 1
ATOM 1325 N N . GLU A 1 171 ? -17.510 -1.236 15.391 1.00 71.62 171 GLU A N 1
ATOM 1326 C CA . GLU A 1 171 ? -16.311 -1.127 16.218 1.00 71.62 171 GLU A CA 1
ATOM 1327 C C . GLU A 1 171 ? -15.327 -2.217 15.798 1.00 71.62 171 GLU A C 1
ATOM 1329 O O . GLU A 1 171 ? -15.733 -3.332 15.472 1.00 71.62 171 GLU A O 1
ATOM 1334 N N . TYR A 1 172 ? -14.041 -1.883 15.794 1.00 67.44 172 TYR A N 1
ATOM 1335 C CA . TYR A 1 172 ? -12.979 -2.765 15.326 1.00 67.44 172 TYR A CA 1
ATOM 1336 C C . TYR A 1 172 ? -12.021 -3.044 16.475 1.00 67.44 172 TYR A C 1
ATOM 1338 O O . TYR A 1 172 ? -11.569 -2.114 17.147 1.00 67.44 172 TYR A O 1
ATOM 1346 N N . PHE A 1 173 ? -11.703 -4.315 16.670 1.00 60.66 173 PHE A N 1
ATOM 1347 C CA . PHE A 1 173 ? -10.797 -4.807 17.693 1.00 60.66 173 PHE A CA 1
ATOM 1348 C C . PHE A 1 173 ? -9.733 -5.646 16.990 1.00 60.66 173 PHE A C 1
ATOM 1350 O O . PHE A 1 173 ? -10.035 -6.700 16.441 1.00 60.66 173 PHE A O 1
ATOM 1357 N N . ALA A 1 174 ? -8.501 -5.149 16.945 1.00 55.47 174 ALA A N 1
ATOM 1358 C CA . ALA A 1 174 ? -7.362 -5.901 16.434 1.00 55.47 174 ALA A CA 1
ATOM 1359 C C . ALA A 1 174 ? -6.510 -6.355 17.622 1.00 55.47 174 ALA A C 1
ATOM 1361 O O . ALA A 1 174 ? -6.211 -5.542 18.506 1.00 55.47 174 ALA A O 1
ATOM 1362 N N . ASP A 1 175 ? -6.138 -7.634 17.640 1.00 51.53 175 ASP A N 1
ATOM 1363 C CA . ASP A 1 175 ? -5.139 -8.138 18.581 1.00 51.53 175 ASP A CA 1
ATOM 1364 C C . ASP A 1 175 ? -3.769 -7.573 18.159 1.00 51.53 175 ASP A C 1
ATOM 1366 O O . ASP A 1 175 ? -3.399 -7.648 16.986 1.00 51.53 175 ASP A O 1
ATOM 1370 N N . GLY A 1 176 ? -3.076 -6.917 19.097 1.00 44.19 176 GLY A N 1
ATOM 1371 C CA . GLY A 1 176 ? -1.847 -6.143 18.850 1.00 44.19 176 GLY A CA 1
ATOM 1372 C C . GLY A 1 176 ? -0.642 -6.957 18.390 1.00 44.19 176 GLY A C 1
ATOM 1373 O O . GLY A 1 176 ? -0.430 -8.063 18.935 1.00 44.19 176 GLY A O 1
#

Foldseek 3Di:
DPPQQVVLVLQLLLLQDPDDAFDFFPNDGHNQFAHPVVLVVLLVPADPQLVCQCCVLPVVQSDDDPRRHRLLRGSSRLLVVVCVVPVPPPQKGAWHWDADPVGDTDIFGIWGDDPPDIGTDHRDRPPDDPPPAQKAFPVCVVVLVVSCVVCPQAKDWDWDQDPVNGITRIDIDGDD

Secondary structure (DSSP, 8-state):
---TTHHHHHHHHHH----S--EEETTEEETTB--HHHHHHHHHTS-HHHHHHHHHSS--TTS-BTTB--GGGBTT-HHHHHHHHHTT-TTEEEEEEEE-TTSSEEEEEEEEE-SS-EEEE---------TT--EEEGGGHHHHHHHHHHTTTTEEEEEEE-TTSSEEEEEEEE--

Sequence (176 aa):
MTLSKELDLAIKLAETKTTEGEYLAGGKGYNTYMTNAEWESFKANMTPDALSGYSAGDGDELSEKSGRPPKMACYGSSSRILYNLSRHKEGFHYEKKLPTTVGGTANIDGFLSDEDRYVFVEAKCHEIYSAKNNSVSKSYEKLYNFINEQMAGSLDISMKPSKCGRYLDVEYFADG

pLDDT: mean 73.65, std 15.71, range [29.58, 92.88]

Radius of gyration: 18.3 Å; chains: 1; bounding box: 47×31×48 Å